Protein AF-A0A6L7A4K8-F1 (afdb_monomer_lite)

pLDDT: mean 82.17, std 8.09, range [47.47, 90.06]

Sequence (56 aa):
NPSTLVQYPLNDIAQKEVASGKTKAQPISVIQIDDPNNPGEKMSLAPFIERAEKLC

Foldseek 3Di:
DVVDPADEDDDPVSVVCCVVVVDGHDHPVVVFDCDPVDPPHTDDCVVVSVVVVVVD

Secondary structure (DSSP, 8-state):
-TTS--B---SHHHHHHHHTTSS-B--GGGTPPB-SSSTTPBPP-HHHHHHHHTT-

Organism: Escherichia coli (NCBI:txid562)

Structure (mmCIF, N/CA/C/O backbone):
data_AF-A0A6L7A4K8-F1
#
_entry.id   AF-A0A6L7A4K8-F1
#
loop_
_atom_site.group_PDB
_atom_site.id
_atom_site.type_symbol
_atom_site.label_atom_id
_atom_site.label_alt_id
_atom_site.label_comp_id
_atom_site.label_asym_id
_atom_site.label_entity_id
_atom_site.label_seq_id
_atom_site.pdbx_PDB_ins_code
_atom_site.Cartn_x
_atom_site.Cartn_y
_atom_site.Cartn_z
_atom_site.occupancy
_atom_site.B_iso_or_equiv
_atom_site.auth_seq_id
_atom_site.auth_comp_id
_atom_site.auth_asym_id
_atom_site.auth_atom_id
_atom_site.pdbx_PDB_model_num
ATOM 1 N N . ASN A 1 1 ? -8.351 7.855 -4.669 1.00 47.47 1 ASN A N 1
ATOM 2 C CA . ASN A 1 1 ? -8.788 8.108 -6.058 1.00 47.47 1 ASN A CA 1
ATOM 3 C C . ASN A 1 1 ? -10.238 8.565 -5.983 1.00 47.47 1 ASN A C 1
ATOM 5 O O . ASN A 1 1 ? -11.051 7.752 -5.581 1.00 47.47 1 ASN A O 1
ATOM 9 N N . PRO A 1 2 ? -10.585 9.830 -6.263 1.00 56.97 2 PRO A N 1
ATOM 10 C CA . PRO A 1 2 ? -11.962 10.316 -6.104 1.00 56.97 2 PRO A CA 1
ATOM 11 C C . PRO A 1 2 ? -12.999 9.524 -6.924 1.00 56.97 2 PRO A C 1
ATOM 13 O O . PRO A 1 2 ? -14.176 9.543 -6.582 1.00 56.97 2 PRO A O 1
ATOM 16 N N . SER A 1 3 ? -12.569 8.766 -7.939 1.00 65.19 3 SER A N 1
ATOM 17 C CA . SER A 1 3 ? -13.443 7.919 -8.761 1.00 65.19 3 SER A CA 1
ATOM 18 C C . SER A 1 3 ? -13.788 6.561 -8.132 1.00 65.19 3 SER A C 1
ATOM 20 O O . SER A 1 3 ? -14.698 5.883 -8.598 1.00 65.19 3 SER A O 1
ATOM 22 N N . THR A 1 4 ? -13.092 6.147 -7.070 1.00 63.03 4 THR A N 1
ATOM 23 C CA . THR A 1 4 ? -13.388 4.931 -6.302 1.00 63.03 4 THR A CA 1
ATOM 24 C C . THR A 1 4 ? -13.190 5.275 -4.829 1.00 63.03 4 THR A C 1
ATOM 26 O O . THR A 1 4 ? -12.053 5.502 -4.429 1.00 63.03 4 THR A O 1
ATOM 29 N N . LEU A 1 5 ? -14.238 5.298 -4.000 1.00 74.62 5 LEU A N 1
ATOM 30 C CA . LEU A 1 5 ? -14.193 5.603 -2.547 1.00 74.62 5 LEU A CA 1
ATOM 31 C C . LEU A 1 5 ? -13.263 4.686 -1.702 1.00 74.62 5 LEU A C 1
ATOM 33 O O . LEU A 1 5 ? -13.313 4.688 -0.475 1.00 74.62 5 LEU A O 1
ATOM 37 N N . VAL A 1 6 ? -12.420 3.886 -2.350 1.00 81.25 6 VAL A N 1
ATOM 38 C CA . VAL A 1 6 ? -11.415 2.998 -1.782 1.00 81.25 6 VAL A CA 1
ATOM 39 C C . VAL A 1 6 ? -10.183 3.792 -1.345 1.00 81.25 6 VAL A C 1
ATOM 41 O O . VAL A 1 6 ? -9.631 4.605 -2.094 1.00 81.25 6 VAL A O 1
ATOM 44 N N . GLN A 1 7 ? -9.743 3.513 -0.121 1.00 84.62 7 GLN A N 1
ATOM 45 C CA . GLN A 1 7 ? -8.490 4.002 0.441 1.00 84.62 7 GLN A CA 1
ATOM 46 C C . GLN A 1 7 ? -7.389 2.958 0.238 1.00 84.62 7 GLN A C 1
ATOM 48 O O . GLN A 1 7 ? -7.669 1.758 0.243 1.00 84.62 7 GLN A O 1
ATOM 53 N N . TYR A 1 8 ? -6.148 3.419 0.090 1.00 86.31 8 TYR A N 1
ATOM 54 C CA . TYR A 1 8 ? -4.970 2.567 -0.052 1.00 86.31 8 TYR A CA 1
ATOM 55 C C . TYR A 1 8 ? -3.899 3.045 0.937 1.00 86.31 8 TYR A C 1
ATOM 57 O O . TYR A 1 8 ? -3.543 4.226 0.888 1.00 86.31 8 TYR A O 1
ATOM 65 N N . PRO A 1 9 ? -3.403 2.190 1.849 1.00 85.56 9 PRO A N 1
ATOM 66 C CA . PRO A 1 9 ? -2.405 2.596 2.826 1.00 85.56 9 PRO A CA 1
ATOM 67 C C . PRO A 1 9 ? -1.055 2.817 2.130 1.00 85.56 9 PRO A C 1
ATOM 69 O O . PRO A 1 9 ? -0.594 1.956 1.379 1.00 85.56 9 PRO A O 1
ATOM 72 N N . LEU A 1 10 ? -0.438 3.976 2.378 1.00 84.88 10 LEU A N 1
ATOM 73 C CA . LEU A 1 10 ? 0.816 4.396 1.734 1.00 84.88 10 LEU A CA 1
ATOM 74 C C . LEU A 1 10 ? 2.064 4.148 2.590 1.00 84.88 10 LEU A C 1
ATOM 76 O O . LEU A 1 10 ? 3.149 4.037 2.037 1.00 84.88 10 LEU A O 1
ATOM 80 N N . ASN A 1 11 ? 1.923 4.043 3.911 1.00 83.62 11 ASN A N 1
ATOM 81 C CA . ASN A 1 11 ? 3.032 3.816 4.838 1.00 83.62 11 ASN A CA 1
ATOM 82 C C . ASN A 1 11 ? 2.689 2.734 5.875 1.00 83.62 11 ASN A C 1
ATOM 84 O O . ASN A 1 11 ? 1.534 2.312 5.998 1.00 83.62 11 ASN A O 1
ATOM 88 N N . ASP A 1 12 ? 3.691 2.303 6.642 1.00 84.12 12 ASP A N 1
ATOM 89 C CA . ASP A 1 12 ? 3.554 1.235 7.641 1.00 84.12 12 ASP A CA 1
ATOM 90 C C . ASP A 1 12 ? 2.525 1.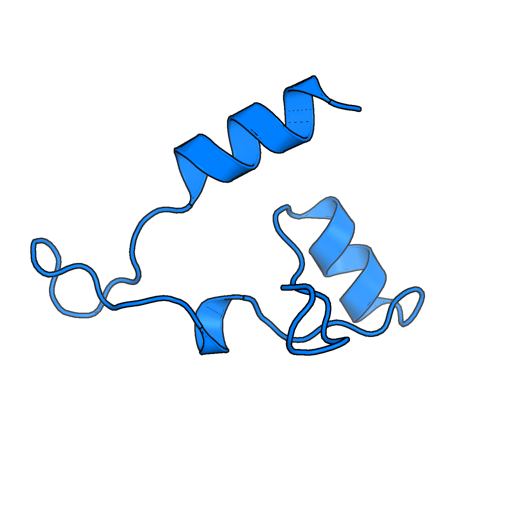562 8.729 1.00 84.12 12 ASP A C 1
ATOM 92 O O . ASP A 1 12 ? 1.852 0.672 9.251 1.00 84.12 12 ASP A O 1
ATOM 96 N N . ILE A 1 13 ? 2.382 2.845 9.076 1.00 85.88 13 ILE A N 1
ATOM 97 C CA . ILE A 1 13 ? 1.404 3.307 10.067 1.00 85.88 13 ILE A CA 1
ATOM 98 C C . ILE A 1 13 ? -0.008 3.057 9.535 1.00 85.88 13 ILE A C 1
ATOM 100 O O . ILE A 1 13 ? -0.797 2.372 10.186 1.00 85.88 13 ILE A O 1
ATOM 104 N N . ALA A 1 14 ? -0.300 3.520 8.319 1.00 84.62 14 ALA A N 1
ATOM 105 C CA . ALA A 1 14 ? -1.586 3.310 7.669 1.00 84.62 14 ALA A CA 1
ATOM 106 C C . ALA A 1 14 ? -1.875 1.817 7.453 1.00 84.62 14 ALA A C 1
ATOM 108 O O . ALA A 1 14 ? -3.006 1.376 7.642 1.00 84.62 14 ALA A O 1
ATOM 109 N N . GLN A 1 15 ? -0.867 1.003 7.122 1.00 84.88 15 GLN A N 1
ATOM 110 C CA . GLN A 1 15 ? -1.043 -0.450 7.014 1.00 84.88 15 GLN A CA 1
ATOM 111 C C . GLN A 1 15 ? -1.447 -1.083 8.351 1.00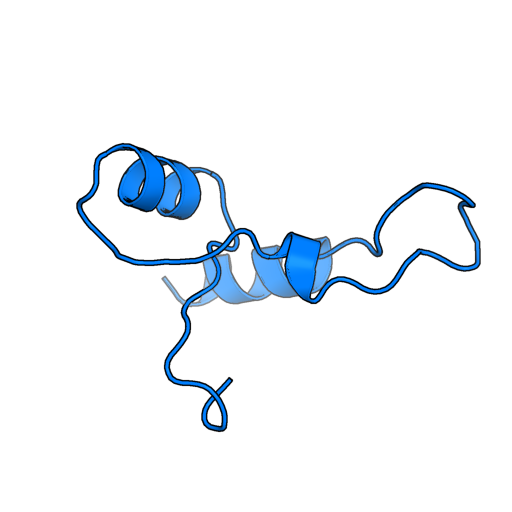 84.88 15 GLN A C 1
ATOM 113 O O . GLN A 1 15 ? -2.344 -1.928 8.384 1.00 84.88 15 GLN A O 1
ATOM 118 N N . LYS A 1 16 ? -0.846 -0.653 9.467 1.00 86.69 16 LYS A N 1
ATOM 119 C CA . LYS A 1 16 ? -1.222 -1.120 10.812 1.00 86.69 16 LYS A CA 1
ATOM 120 C C . LYS A 1 16 ? -2.633 -0.689 11.206 1.00 86.69 16 LYS A C 1
ATOM 122 O O . LYS A 1 16 ? -3.335 -1.449 11.871 1.00 86.69 16 LYS A O 1
ATOM 127 N N . GLU A 1 17 ? -3.086 0.494 10.805 1.00 86.94 17 GLU A N 1
ATOM 128 C CA . GLU A 1 17 ? -4.465 0.940 11.054 1.00 86.94 17 GLU A CA 1
ATOM 129 C C . GLU A 1 17 ? -5.496 0.092 10.307 1.00 86.94 17 GLU A C 1
ATOM 131 O O . GLU A 1 17 ? -6.523 -0.278 10.878 1.00 86.94 17 GLU A O 1
ATOM 136 N N . VAL A 1 18 ? -5.178 -0.299 9.075 1.00 87.06 18 VAL A N 1
ATOM 137 C CA . VAL A 1 18 ? -6.007 -1.213 8.281 1.00 87.06 18 VAL A CA 1
ATOM 138 C C . VAL A 1 18 ? -6.009 -2.610 8.899 1.00 87.06 18 VAL A C 1
ATOM 140 O O . VAL A 1 18 ? -7.072 -3.198 9.090 1.00 87.06 18 VAL A O 1
ATOM 143 N N . ALA A 1 19 ? -4.838 -3.122 9.290 1.00 85.38 19 ALA A N 1
ATOM 144 C CA . ALA A 1 19 ? -4.705 -4.430 9.933 1.00 85.38 19 ALA A CA 1
ATOM 145 C C . ALA A 1 19 ? -5.395 -4.497 11.309 1.00 85.38 19 ALA A C 1
ATOM 147 O O . ALA A 1 19 ? -5.930 -5.536 11.683 1.00 85.38 19 ALA A O 1
ATOM 148 N N . SER A 1 20 ? -5.418 -3.386 12.051 1.00 90.06 20 SER A N 1
ATOM 149 C CA . SER A 1 20 ? -6.148 -3.262 13.322 1.00 90.06 20 SER A CA 1
ATOM 150 C C . SER A 1 20 ? -7.641 -2.959 13.149 1.00 90.06 20 SER A C 1
ATOM 152 O O . SER A 1 20 ? -8.357 -2.848 14.142 1.00 90.06 20 SER A O 1
ATOM 154 N N . GLY A 1 21 ? -8.125 -2.827 11.910 1.00 86.25 21 GLY A N 1
ATOM 155 C CA . GLY A 1 21 ? -9.531 -2.569 11.598 1.00 86.25 21 GLY A CA 1
ATOM 156 C C . GLY A 1 21 ? -10.007 -1.147 11.903 1.00 86.25 21 GLY A C 1
ATOM 157 O O . GLY A 1 21 ? -11.207 -0.887 11.828 1.00 86.25 21 GLY A O 1
ATOM 158 N N . LYS A 1 22 ? -9.099 -0.215 12.227 1.00 85.19 22 LYS A N 1
ATOM 159 C CA . LYS A 1 22 ? -9.432 1.200 12.465 1.00 8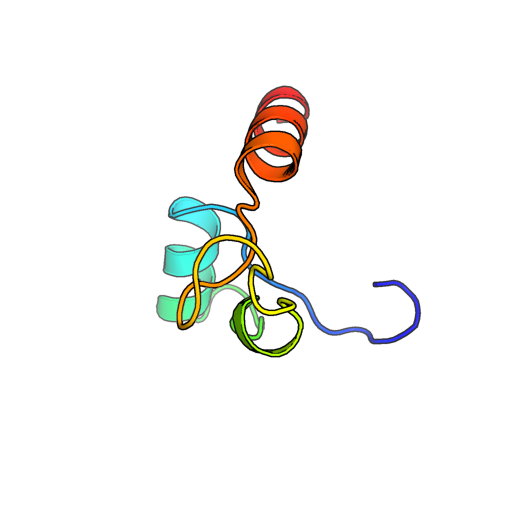5.19 22 LYS A CA 1
ATOM 160 C C . LYS A 1 22 ? -9.900 1.898 11.193 1.00 85.19 22 LYS A C 1
ATOM 162 O O . LYS A 1 22 ? -10.729 2.802 11.256 1.00 85.19 22 LYS A O 1
ATOM 167 N N . THR A 1 23 ? -9.381 1.476 10.044 1.00 83.06 23 THR A N 1
ATOM 168 C CA . THR A 1 23 ? -9.701 2.048 8.735 1.00 83.06 23 THR A CA 1
ATOM 169 C C . THR A 1 23 ? -9.967 0.942 7.714 1.00 83.06 23 THR A C 1
ATOM 171 O O . THR A 1 23 ? -9.363 -0.129 7.745 1.00 83.06 23 THR A O 1
ATOM 174 N N . LYS A 1 24 ? -10.916 1.181 6.799 1.00 84.06 24 LYS A N 1
ATOM 175 C CA . LYS A 1 24 ? -11.199 0.271 5.681 1.00 84.06 24 LYS A CA 1
ATOM 176 C C . LYS A 1 24 ? -10.405 0.721 4.462 1.00 84.06 24 LYS A C 1
A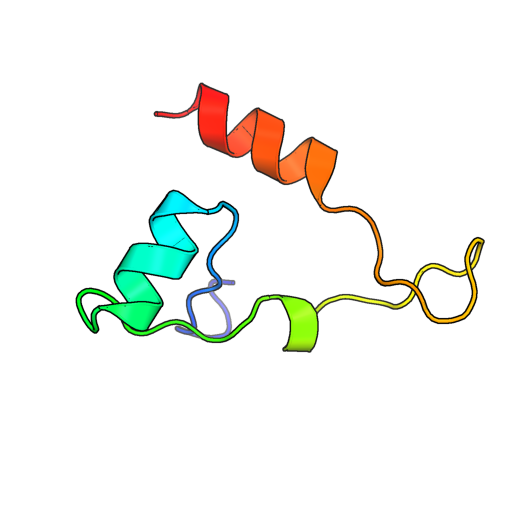TOM 178 O O . LYS A 1 24 ? -10.754 1.719 3.835 1.00 84.06 24 LYS A O 1
ATOM 183 N N . ALA A 1 25 ? -9.369 -0.032 4.117 1.00 86.94 25 ALA A N 1
ATOM 184 C CA . ALA A 1 25 ? -8.553 0.214 2.937 1.00 86.94 25 ALA A CA 1
ATOM 185 C C . ALA A 1 25 ? -8.198 -1.107 2.250 1.00 86.94 25 ALA A C 1
ATOM 187 O O . ALA A 1 25 ? -8.201 -2.167 2.877 1.00 86.94 25 ALA A O 1
ATOM 188 N N . GLN A 1 26 ? -7.889 -1.038 0.961 1.00 83.88 26 GLN A N 1
ATOM 189 C CA . GLN A 1 26 ? -7.340 -2.162 0.210 1.00 83.88 26 GLN A CA 1
ATOM 190 C C . GLN A 1 26 ? -5.823 -2.014 0.080 1.00 83.88 26 GLN A C 1
ATOM 192 O O . GLN A 1 26 ? -5.326 -0.888 0.074 1.00 83.88 26 GLN A O 1
ATOM 197 N N . PRO A 1 27 ? -5.068 -3.117 -0.055 1.00 83.50 27 PRO A N 1
ATOM 198 C CA . PRO A 1 27 ? -3.649 -3.039 -0.371 1.00 83.50 27 PRO A CA 1
ATOM 199 C C . PRO A 1 27 ? -3.415 -2.225 -1.647 1.00 83.50 27 PRO A C 1
ATOM 201 O O . PRO A 1 27 ? -4.079 -2.444 -2.662 1.00 83.50 27 PRO A O 1
ATOM 204 N N . ILE A 1 28 ? -2.449 -1.303 -1.619 1.00 84.38 28 ILE A N 1
ATOM 205 C CA . ILE A 1 28 ? -2.122 -0.478 -2.791 1.00 84.38 28 ILE A CA 1
ATOM 206 C C . ILE A 1 28 ? -1.598 -1.305 -3.975 1.00 84.38 28 ILE A C 1
ATOM 208 O O . ILE A 1 28 ? -1.716 -0.891 -5.125 1.00 84.38 28 ILE A O 1
ATOM 212 N N . SER A 1 29 ? -1.101 -2.514 -3.707 1.00 83.81 29 SER A N 1
ATOM 213 C CA . SER A 1 29 ? -0.616 -3.461 -4.712 1.00 83.81 29 SER A CA 1
ATOM 214 C C . SER A 1 29 ? -1.656 -3.850 -5.767 1.00 83.81 29 SER A C 1
ATOM 216 O O . SER A 1 29 ? -1.271 -4.218 -6.873 1.00 83.81 29 SER A O 1
ATOM 218 N N . VAL A 1 30 ? -2.957 -3.722 -5.475 1.00 83.81 30 VAL A N 1
ATOM 219 C CA . VAL A 1 30 ? -4.049 -4.007 -6.429 1.00 83.81 30 VAL A CA 1
ATOM 220 C C . VAL A 1 30 ? -4.044 -3.041 -7.619 1.00 83.81 30 VAL A C 1
ATOM 222 O O . VAL A 1 30 ? -4.452 -3.414 -8.715 1.00 83.81 30 VAL A O 1
ATOM 225 N N . ILE A 1 31 ? -3.577 -1.807 -7.415 1.00 82.62 31 ILE A N 1
ATOM 226 C CA . ILE A 1 31 ? -3.533 -0.758 -8.446 1.00 82.62 31 ILE A CA 1
ATOM 227 C C . ILE A 1 31 ? -2.106 -0.408 -8.882 1.00 82.62 31 ILE A C 1
ATOM 229 O O . ILE A 1 31 ? -1.921 0.458 -9.736 1.00 82.62 31 ILE A O 1
ATOM 233 N N . GLN A 1 32 ? -1.095 -1.047 -8.288 1.00 85.00 32 GLN A N 1
ATOM 234 C CA . GLN A 1 32 ? 0.293 -0.839 -8.676 1.00 85.00 32 GLN A CA 1
ATOM 235 C C . GLN A 1 32 ? 0.587 -1.537 -9.998 1.00 85.00 32 GLN A C 1
ATOM 237 O O . GLN A 1 32 ? 0.413 -2.752 -10.151 1.00 85.00 32 GLN A O 1
ATOM 242 N N . ILE A 1 33 ? 1.102 -0.741 -10.926 1.00 85.75 33 ILE A N 1
ATOM 243 C CA . ILE A 1 33 ? 1.671 -1.231 -12.171 1.00 85.75 33 ILE A CA 1
ATOM 244 C C . ILE A 1 33 ? 3.001 -1.937 -11.900 1.00 85.75 33 ILE A C 1
ATOM 246 O O . ILE A 1 33 ? 3.750 -1.562 -10.992 1.00 85.75 33 ILE A O 1
ATOM 250 N N . ASP A 1 34 ? 3.256 -2.987 -12.673 1.00 86.56 34 ASP A N 1
ATOM 251 C CA . ASP A 1 34 ? 4.532 -3.694 -12.647 1.00 86.56 34 ASP A CA 1
ATOM 252 C C . ASP A 1 34 ? 5.648 -2.777 -13.156 1.00 86.56 34 ASP A C 1
ATOM 254 O O . ASP A 1 34 ? 5.427 -1.922 -14.021 1.00 86.56 34 ASP A O 1
ATOM 258 N N . ASP A 1 35 ? 6.841 -2.926 -12.590 1.00 87.50 35 ASP A N 1
ATOM 259 C CA . ASP A 1 35 ? 8.016 -2.183 -13.015 1.00 87.50 35 ASP A CA 1
ATOM 260 C C . ASP A 1 35 ? 8.552 -2.783 -14.328 1.00 87.50 35 ASP A C 1
ATOM 262 O O . ASP A 1 35 ? 9.007 -3.930 -14.346 1.00 87.50 35 ASP A O 1
ATOM 266 N N . PRO A 1 36 ? 8.534 -2.033 -15.446 1.00 84.81 36 PRO A N 1
ATOM 267 C CA . PRO A 1 36 ? 9.064 -2.524 -16.715 1.00 84.81 36 PRO A CA 1
ATOM 268 C C . PRO A 1 36 ? 10.582 -2.757 -16.681 1.00 84.81 36 PRO A C 1
ATOM 270 O O . PRO A 1 36 ? 11.092 -3.502 -17.516 1.00 84.81 36 PRO A O 1
ATOM 273 N N . ASN A 1 37 ? 11.305 -2.134 -15.744 1.00 88.62 37 ASN A N 1
ATOM 274 C CA . ASN A 1 37 ? 12.753 -2.291 -15.591 1.00 88.62 37 ASN A CA 1
ATOM 275 C C . ASN A 1 37 ? 13.124 -3.443 -14.648 1.00 88.62 37 ASN A C 1
ATOM 277 O O . ASN A 1 37 ? 14.235 -3.958 -14.741 1.00 88.62 37 ASN A O 1
ATOM 281 N N . ASN A 1 38 ? 12.201 -3.857 -13.773 1.00 85.75 38 ASN A N 1
ATOM 282 C CA . ASN A 1 38 ? 12.392 -4.931 -12.798 1.00 85.75 38 ASN A CA 1
ATOM 283 C C . ASN A 1 38 ? 11.237 -5.943 -12.906 1.00 85.75 38 ASN A C 1
ATOM 285 O O . ASN A 1 38 ? 10.249 -5.848 -12.175 1.00 85.75 38 ASN A O 1
ATOM 289 N N . PRO A 1 39 ? 11.329 -6.918 -13.832 1.00 80.75 39 PRO A N 1
ATOM 290 C CA . PRO A 1 39 ? 10.269 -7.895 -14.051 1.00 80.75 39 PRO A CA 1
ATOM 291 C C . PRO A 1 39 ? 9.919 -8.662 -12.770 1.00 80.75 39 PRO A C 1
ATOM 293 O O . PRO A 1 39 ? 10.768 -9.330 -12.185 1.00 80.75 39 PRO A O 1
ATOM 296 N N . GLY A 1 40 ? 8.652 -8.595 -12.358 1.00 80.44 40 GLY A N 1
ATOM 297 C CA . GLY A 1 40 ? 8.153 -9.241 -11.138 1.00 80.44 40 GLY A CA 1
ATOM 298 C C . GLY A 1 40 ? 8.106 -8.329 -9.910 1.00 80.44 40 GLY A C 1
ATOM 299 O O . GLY A 1 40 ? 7.527 -8.724 -8.897 1.00 80.44 40 GLY A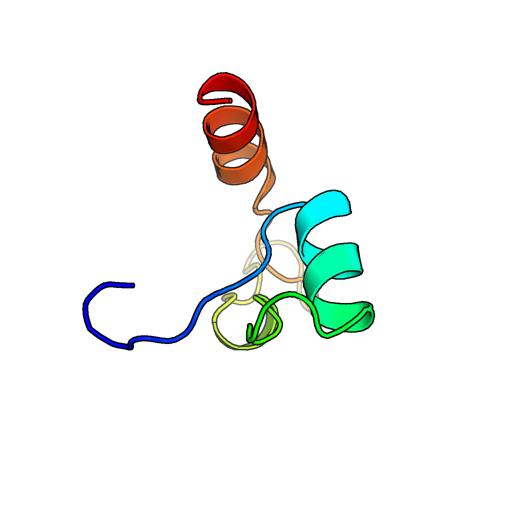 O 1
ATOM 300 N N . GLU A 1 41 ? 8.636 -7.109 -10.001 1.00 85.44 41 GLU A N 1
ATOM 301 C CA . GLU A 1 41 ? 8.500 -6.087 -8.965 1.00 85.44 41 GLU A CA 1
ATOM 302 C C . GLU A 1 41 ? 7.432 -5.052 -9.334 1.00 85.44 41 GLU A C 1
ATOM 304 O O . GLU A 1 41 ? 7.146 -4.788 -10.503 1.00 85.44 41 GLU A O 1
ATOM 309 N N . LYS A 1 42 ? 6.806 -4.462 -8.314 1.00 85.62 42 LYS A N 1
ATOM 310 C CA . LYS A 1 42 ? 5.865 -3.349 -8.482 1.00 85.62 42 LYS A CA 1
ATOM 311 C C . LYS A 1 42 ? 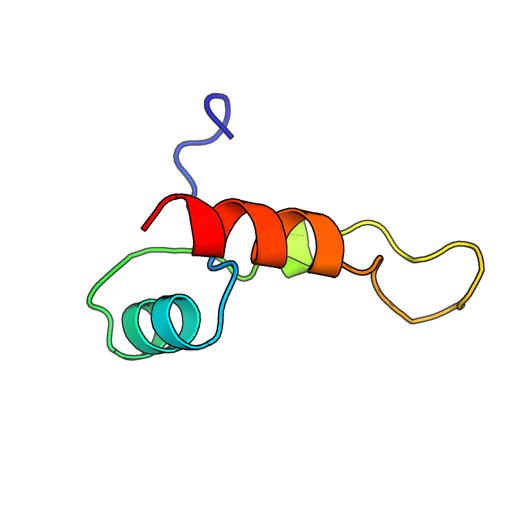6.628 -2.031 -8.527 1.00 85.62 42 LYS A C 1
ATOM 313 O O . LYS A 1 42 ? 7.636 -1.887 -7.840 1.00 85.62 42 LYS A O 1
ATOM 318 N N . MET A 1 43 ? 6.120 -1.045 -9.271 1.00 87.19 43 MET A N 1
ATOM 319 C CA . MET A 1 43 ? 6.737 0.284 -9.286 1.00 87.19 43 MET A CA 1
ATOM 320 C C . MET A 1 43 ? 6.870 0.871 -7.878 1.00 87.19 43 MET A C 1
ATOM 322 O O . MET A 1 43 ? 5.930 0.847 -7.075 1.00 87.19 43 MET A O 1
ATOM 326 N N . SER A 1 44 ? 8.037 1.461 -7.613 1.00 86.25 44 SER A N 1
ATOM 327 C CA . SER A 1 44 ? 8.316 2.117 -6.340 1.00 86.25 44 SER A CA 1
ATOM 328 C C . SER A 1 44 ? 7.367 3.287 -6.089 1.00 86.25 44 SER A C 1
ATOM 330 O O . SER A 1 44 ? 7.195 4.179 -6.921 1.00 86.25 44 SER A O 1
ATOM 332 N N . LEU A 1 45 ? 6.791 3.312 -4.887 1.00 85.44 45 LEU A N 1
ATOM 333 C CA . LEU A 1 45 ? 5.974 4.423 -4.405 1.00 85.44 45 LEU A CA 1
ATOM 334 C C . LEU A 1 45 ? 6.763 5.442 -3.581 1.00 85.44 45 LEU A C 1
ATOM 336 O O . LEU A 1 45 ? 6.167 6.406 -3.103 1.00 85.44 45 LEU A O 1
ATOM 340 N N . ALA A 1 46 ? 8.079 5.265 -3.421 1.00 85.88 46 ALA A N 1
ATOM 341 C CA . ALA A 1 46 ? 8.906 6.105 -2.553 1.00 85.88 46 ALA A CA 1
ATOM 342 C C . ALA A 1 46 ? 8.696 7.624 -2.758 1.00 85.88 46 ALA A C 1
ATOM 344 O O . ALA A 1 46 ? 8.498 8.317 -1.760 1.00 85.88 46 ALA A O 1
ATOM 345 N N . PRO A 1 47 ? 8.602 8.159 -3.997 1.00 84.81 47 PRO A N 1
ATOM 346 C CA . PRO A 1 47 ? 8.373 9.593 -4.200 1.00 84.81 47 PRO A CA 1
ATOM 347 C C . PRO A 1 47 ? 7.019 10.091 -3.674 1.00 84.81 47 PRO A C 1
ATOM 349 O O . PRO A 1 47 ? 6.875 11.261 -3.322 1.00 84.81 47 PRO A O 1
ATOM 352 N N . PHE A 1 48 ? 6.004 9.225 -3.649 1.00 83.75 48 PHE A N 1
ATOM 353 C CA . PHE A 1 48 ? 4.673 9.556 -3.141 1.00 83.75 48 PHE A CA 1
ATOM 354 C C . PHE A 1 48 ? 4.617 9.453 -1.621 1.00 83.75 48 PHE A C 1
ATOM 356 O O . PHE A 1 48 ? 4.006 10.308 -0.983 1.00 83.75 48 PHE A O 1
ATOM 363 N N . ILE A 1 49 ? 5.282 8.443 -1.055 1.00 83.44 49 ILE A N 1
ATOM 364 C CA . ILE A 1 49 ? 5.396 8.255 0.394 1.00 83.44 49 ILE A CA 1
ATOM 365 C C . ILE A 1 49 ? 6.121 9.453 1.012 1.00 83.44 49 ILE A C 1
ATOM 367 O O . ILE A 1 49 ? 5.572 10.093 1.902 1.00 83.44 49 ILE A O 1
ATOM 371 N N . GLU A 1 50 ? 7.274 9.845 0.462 1.00 85.56 50 GLU A N 1
ATOM 372 C CA . GLU A 1 50 ? 8.065 10.975 0.972 1.00 85.56 50 GLU A CA 1
ATOM 373 C C . GLU A 1 50 ? 7.274 12.295 0.955 1.00 85.56 50 GLU A C 1
ATOM 375 O O . GLU A 1 50 ? 7.362 13.117 1.868 1.00 85.56 50 GLU A O 1
ATOM 380 N N . ARG A 1 51 ? 6.469 12.517 -0.090 1.00 85.00 51 ARG A N 1
ATOM 381 C CA . ARG A 1 51 ? 5.602 13.700 -0.173 1.00 85.00 51 ARG A CA 1
ATOM 382 C C . ARG A 1 51 ? 4.452 13.642 0.822 1.00 85.00 51 ARG A C 1
ATOM 384 O O . ARG A 1 51 ? 4.122 14.674 1.393 1.00 85.00 51 ARG A O 1
ATOM 391 N N . ALA A 1 52 ? 3.840 12.475 1.009 1.00 82.62 52 ALA A N 1
ATOM 392 C CA . ALA A 1 52 ? 2.752 12.299 1.963 1.00 82.62 52 ALA A CA 1
ATOM 393 C C . ALA A 1 52 ? 3.231 12.508 3.406 1.00 82.62 52 ALA A C 1
ATOM 395 O O . ALA A 1 52 ? 2.542 13.162 4.179 1.00 82.62 52 ALA A O 1
ATOM 396 N N . GLU A 1 53 ? 4.427 12.028 3.747 1.00 80.19 53 GLU A N 1
ATOM 397 C CA . GLU A 1 53 ? 5.031 12.233 5.068 1.00 80.19 53 GLU A CA 1
ATOM 398 C C . GLU A 1 53 ? 5.287 13.710 5.377 1.00 80.19 53 GLU A C 1
ATOM 400 O O . GLU A 1 53 ? 5.058 14.142 6.499 1.00 80.19 53 GLU A O 1
ATOM 405 N N . LYS A 1 54 ? 5.697 14.508 4.383 1.00 83.94 54 LYS A N 1
ATOM 406 C CA . LYS A 1 54 ? 5.914 15.959 4.547 1.00 83.94 54 LYS A CA 1
ATOM 407 C C . LYS A 1 54 ? 4.628 16.776 4.731 1.00 83.94 54 LYS A C 1
ATOM 409 O O . LYS A 1 54 ? 4.720 17.975 4.978 1.00 83.94 54 LYS A O 1
ATOM 414 N N . LEU A 1 55 ? 3.455 16.176 4.538 1.00 75.44 55 LEU A N 1
ATOM 415 C CA . LEU A 1 55 ? 2.154 16.843 4.666 1.00 75.44 55 LEU A CA 1
ATOM 416 C C . LEU A 1 55 ? 1.468 16.572 6.017 1.00 75.44 55 LEU A C 1
ATOM 418 O O . LEU A 1 55 ? 0.379 17.102 6.244 1.00 75.44 55 LEU A O 1
ATOM 422 N N . CYS A 1 56 ? 2.092 15.767 6.882 1.00 59.25 56 CYS A N 1
ATOM 423 C CA . CYS A 1 56 ? 1.670 15.486 8.254 1.00 59.25 56 CYS A CA 1
ATOM 424 C C . CYS A 1 56 ? 2.481 16.312 9.261 1.00 59.25 56 CYS A C 1
ATOM 426 O O . CYS A 1 56 ? 1.907 16.628 10.327 1.00 59.25 56 CYS A O 1
#

Radius of gyration: 12.48 Å; chains: 1; bounding box: 27×26×30 Å

InterPro domains:
  IPR019648 Protein YebY [PF10709] (1-56)